Protein AF-A0A821XQ72-F1 (afdb_monomer)

pLDDT: mean 82.36, std 9.72, range [56.34, 94.5]

Radius of gyration: 17.43 Å; Cα contacts (8 Å, |Δi|>4): 75; chains: 1; bounding box: 41×30×45 Å

Organism: NCBI:txid345717

Nearest PDB structures (foldseek):
  3hn6-assembly1_D  TM=6.001E-01  e=3.074E+00  Borreliella burgdorferi B31
  7lqm-assembly1_A  TM=4.327E-01  e=2.215E+00  Pasteurella multocida subsp. multocida str. Pm70

Structure (mmCIF, N/CA/C/O backbone):
data_AF-A0A821XQ72-F1
#
_entry.id   AF-A0A821XQ72-F1
#
loop_
_atom_site.group_PDB
_atom_site.id
_atom_site.type_symbol
_atom_site.label_atom_id
_atom_site.label_alt_id
_atom_site.label_comp_id
_atom_site.label_asym_id
_atom_site.label_entity_id
_atom_site.label_seq_id
_atom_site.pdbx_PDB_ins_code
_atom_site.Cartn_x
_atom_site.Cartn_y
_atom_site.Cartn_z
_atom_site.occupancy
_atom_site.B_iso_or_equiv
_atom_site.auth_seq_id
_atom_site.auth_comp_id
_atom_site.auth_asym_id
_atom_site.auth_atom_id
_atom_site.pdbx_PDB_model_num
ATOM 1 N N . MET A 1 1 ? -11.868 -13.049 -18.427 1.00 66.88 1 MET A N 1
ATOM 2 C CA . MET A 1 1 ? -11.655 -14.086 -17.390 1.00 66.88 1 MET A CA 1
ATOM 3 C C . MET A 1 1 ? -12.942 -14.887 -17.245 1.00 66.88 1 MET A C 1
ATOM 5 O O . MET A 1 1 ? -13.999 -14.271 -17.247 1.00 66.88 1 MET A O 1
ATOM 9 N N . ARG A 1 2 ? -12.892 -16.225 -17.203 1.00 82.44 2 ARG A N 1
ATOM 10 C CA . ARG A 1 2 ? -14.091 -17.062 -16.989 1.00 82.44 2 ARG A CA 1
ATOM 11 C C . ARG A 1 2 ? -14.213 -17.390 -15.497 1.00 82.44 2 ARG A C 1
ATOM 13 O O . ARG A 1 2 ? -13.203 -17.720 -14.891 1.00 82.44 2 ARG A O 1
ATOM 20 N N . GLY A 1 3 ? -15.422 -17.309 -14.938 1.00 87.75 3 GLY A N 1
ATOM 21 C CA . GLY A 1 3 ? -15.706 -17.722 -13.555 1.00 87.75 3 GLY A CA 1
ATOM 22 C C . GLY A 1 3 ? -15.352 -16.714 -12.454 1.00 87.75 3 GLY A C 1
ATOM 23 O O . GLY A 1 3 ? -15.263 -17.109 -11.300 1.00 87.75 3 GLY A O 1
ATOM 24 N N . VAL A 1 4 ? -15.143 -15.436 -12.784 1.00 87.12 4 VAL A N 1
ATOM 25 C CA . VAL A 1 4 ? -14.886 -14.377 -11.787 1.00 87.12 4 VAL A CA 1
ATOM 26 C C . VAL A 1 4 ? -16.180 -13.681 -11.365 1.00 87.12 4 VAL A C 1
ATOM 28 O O . VAL A 1 4 ? -17.142 -13.646 -12.136 1.00 87.12 4 VAL A O 1
ATOM 31 N N . SER A 1 5 ? -16.206 -13.124 -10.152 1.00 87.88 5 SER A N 1
ATOM 32 C CA . SER A 1 5 ? -17.335 -12.322 -9.673 1.00 87.88 5 SER A CA 1
ATOM 33 C C . SER A 1 5 ? -17.534 -11.075 -10.538 1.00 87.88 5 SER A C 1
ATOM 35 O O . SER A 1 5 ? -16.587 -10.525 -11.112 1.00 87.88 5 SER A O 1
ATOM 37 N N . VAL A 1 6 ? -18.783 -10.615 -10.623 1.00 90.12 6 VAL A N 1
ATOM 38 C CA . VAL A 1 6 ? -19.129 -9.367 -11.314 1.00 90.12 6 VAL A CA 1
ATOM 39 C C . VAL A 1 6 ? -18.357 -8.208 -10.677 1.00 90.12 6 VAL A C 1
ATOM 41 O O . VAL A 1 6 ? -18.299 -8.108 -9.456 1.00 90.12 6 VAL A O 1
ATOM 44 N N . GLY A 1 7 ? -17.749 -7.358 -11.509 1.00 88.00 7 GLY A N 1
ATOM 45 C CA . GLY A 1 7 ? -16.921 -6.231 -11.063 1.00 88.00 7 GLY A CA 1
ATOM 46 C C . GLY A 1 7 ? -15.424 -6.532 -10.951 1.00 88.00 7 GLY A C 1
ATOM 47 O O . GLY A 1 7 ? -14.633 -5.601 -10.845 1.00 88.00 7 GLY A O 1
ATOM 48 N N . SER A 1 8 ? -15.009 -7.802 -11.050 1.00 91.00 8 SER A N 1
ATOM 49 C CA . SER A 1 8 ? -13.586 -8.165 -11.047 1.00 91.00 8 SER A CA 1
ATOM 50 C C . SER A 1 8 ? -12.833 -7.556 -12.233 1.00 91.00 8 SER A C 1
ATOM 52 O O . SER A 1 8 ? -13.252 -7.697 -13.386 1.00 91.00 8 SER A O 1
ATOM 54 N N . ILE A 1 9 ? -11.670 -6.963 -11.958 1.00 91.12 9 ILE A N 1
ATOM 55 C CA . ILE A 1 9 ? -10.754 -6.441 -12.977 1.00 91.12 9 ILE A CA 1
ATOM 56 C C . ILE A 1 9 ? -9.501 -7.315 -13.097 1.00 91.12 9 ILE A C 1
ATOM 58 O O . ILE A 1 9 ? -9.000 -7.858 -12.115 1.00 91.12 9 ILE A O 1
ATOM 62 N N . GLY A 1 10 ? -8.979 -7.447 -14.317 1.00 91.19 10 GLY A N 1
ATOM 63 C CA . GLY A 1 10 ? -7.722 -8.140 -14.594 1.00 91.19 10 GLY A CA 1
ATOM 64 C C . GLY A 1 10 ? -6.867 -7.312 -15.540 1.00 91.19 10 GLY A C 1
ATOM 65 O O . GLY A 1 10 ? -7.257 -7.099 -16.688 1.00 91.19 10 GLY A O 1
ATOM 66 N N . LYS A 1 11 ? -5.712 -6.844 -15.059 1.00 90.88 11 LYS A N 1
ATOM 67 C CA . LYS A 1 11 ? -4.746 -6.067 -15.844 1.00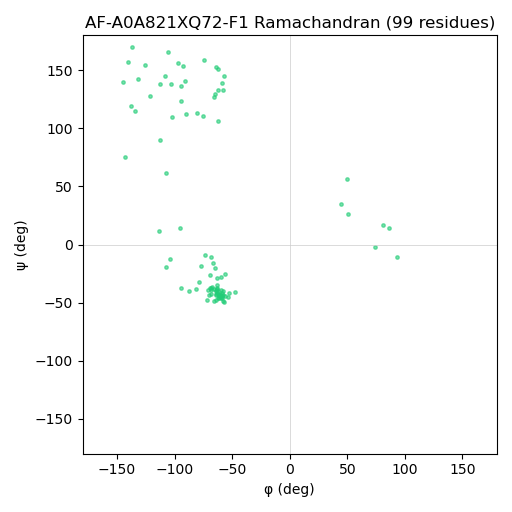 90.88 11 LYS A CA 1
ATOM 68 C C . LYS A 1 11 ? -3.346 -6.636 -15.662 1.00 90.88 11 LYS A C 1
ATOM 70 O O . LYS A 1 11 ? -2.994 -7.095 -14.580 1.00 90.88 11 LYS A O 1
ATOM 75 N N . VAL A 1 12 ? -2.565 -6.638 -16.737 1.00 92.94 12 VAL A N 1
ATOM 76 C CA . VAL A 1 12 ? -1.218 -7.210 -16.757 1.00 92.94 12 VAL A CA 1
ATOM 77 C C . VAL A 1 12 ? -0.323 -6.386 -17.668 1.00 92.94 12 VAL A C 1
ATOM 79 O O . VAL A 1 12 ? -0.746 -5.950 -18.738 1.00 92.94 12 VAL A O 1
ATOM 82 N N . HIS A 1 13 ? 0.920 -6.179 -17.244 1.00 94.31 13 HIS A N 1
ATOM 83 C CA . HIS A 1 13 ? 1.949 -5.612 -18.102 1.00 94.31 13 HIS A CA 1
ATOM 84 C C . HIS A 1 13 ? 2.701 -6.743 -18.824 1.00 94.31 13 HIS A C 1
ATOM 86 O O . HIS A 1 13 ? 3.008 -7.748 -18.177 1.00 94.31 13 HIS A O 1
ATOM 92 N N . PRO A 1 14 ? 3.072 -6.603 -20.112 1.00 94.50 14 PRO A N 1
ATOM 93 C CA . PRO A 1 14 ? 3.787 -7.649 -20.853 1.00 94.50 14 PRO A CA 1
ATOM 94 C C . PRO A 1 14 ? 5.099 -8.121 -20.212 1.00 94.50 14 PRO A C 1
ATOM 96 O O . PRO A 1 14 ? 5.505 -9.257 -20.428 1.00 94.50 14 PRO A O 1
ATOM 99 N N . SER A 1 15 ? 5.754 -7.283 -19.400 1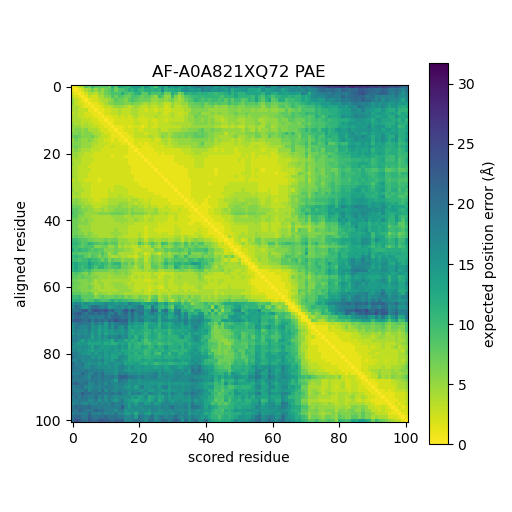.00 92.94 15 SER A N 1
ATOM 100 C CA . SER A 1 15 ? 6.968 -7.679 -18.668 1.00 92.94 15 SER A CA 1
ATOM 101 C C . SER A 1 15 ? 6.714 -8.626 -17.488 1.00 92.94 15 SER A C 1
ATOM 103 O O . SER A 1 15 ? 7.670 -9.090 -16.876 1.00 92.94 15 SER A O 1
ATOM 105 N N . GLY A 1 16 ? 5.454 -8.856 -17.105 1.00 90.56 16 GLY A N 1
ATOM 106 C CA . GLY A 1 16 ? 5.090 -9.596 -15.893 1.00 90.56 16 GLY A CA 1
ATOM 107 C C . GLY A 1 16 ? 5.306 -8.823 -14.586 1.00 90.56 16 GLY A C 1
ATOM 108 O O . GLY A 1 16 ? 4.970 -9.333 -13.522 1.00 90.56 16 GLY A O 1
ATOM 109 N N . LEU A 1 17 ? 5.827 -7.593 -14.646 1.00 88.06 17 LEU A N 1
ATOM 110 C CA . LEU A 1 17 ? 6.064 -6.739 -13.480 1.00 88.06 17 LEU A CA 1
ATOM 111 C C . LEU A 1 17 ? 5.002 -5.649 -13.371 1.00 88.06 17 LEU A C 1
ATOM 113 O O . LEU A 1 17 ? 4.667 -4.992 -14.364 1.00 88.06 17 LEU A O 1
ATOM 117 N N . ILE A 1 18 ? 4.527 -5.404 -12.151 1.00 89.88 18 ILE A N 1
ATOM 118 C CA . ILE A 1 18 ? 3.561 -4.343 -11.882 1.00 89.88 18 ILE A CA 1
ATOM 119 C C . ILE A 1 18 ? 4.173 -2.963 -12.140 1.00 89.88 18 ILE A C 1
ATOM 121 O O . ILE A 1 18 ? 5.247 -2.624 -11.643 1.00 89.88 18 ILE A O 1
ATOM 125 N N . GLN A 1 19 ? 3.478 -2.172 -12.953 1.00 90.81 19 GLN A N 1
ATOM 126 C CA . GLN A 1 19 ? 3.847 -0.794 -13.261 1.00 90.81 19 GLN A CA 1
ATOM 127 C C . GLN A 1 19 ? 3.062 0.165 -12.372 1.00 90.81 19 GLN A C 1
ATOM 129 O O . GLN A 1 19 ? 1.960 -0.158 -11.931 1.00 90.81 19 GLN A O 1
ATOM 134 N N . THR A 1 20 ? 3.596 1.368 -12.173 1.00 89.81 20 THR A N 1
ATOM 135 C CA . THR A 1 20 ? 2.974 2.391 -11.325 1.00 89.81 20 THR A CA 1
ATOM 136 C C . THR A 1 20 ? 1.522 2.682 -11.715 1.00 89.81 20 THR A C 1
ATOM 138 O O . THR A 1 20 ? 0.663 2.706 -10.845 1.00 89.81 20 THR A O 1
ATOM 141 N N . HIS A 1 21 ? 1.220 2.829 -13.013 1.00 90.25 21 HIS A N 1
ATOM 142 C CA . HIS A 1 21 ? -0.150 3.096 -13.475 1.00 90.25 21 HIS A CA 1
ATOM 143 C C . HIS A 1 21 ? -1.113 1.942 -13.155 1.00 90.25 21 HIS A C 1
ATOM 145 O O . HIS A 1 21 ? -2.201 2.180 -12.645 1.00 90.25 21 HIS A O 1
ATOM 151 N N . LEU A 1 22 ? -0.687 0.687 -13.356 1.00 93.38 22 LEU A N 1
ATOM 152 C CA . LEU A 1 22 ? -1.502 -0.488 -13.031 1.00 93.38 22 LEU A CA 1
ATOM 153 C C . LEU A 1 22 ? -1.797 -0.575 -11.534 1.00 93.38 22 LEU A C 1
ATOM 155 O O . LEU A 1 22 ? -2.892 -0.973 -11.144 1.00 93.38 22 LEU A O 1
ATOM 159 N N . PHE A 1 23 ? -0.826 -0.203 -10.700 1.00 91.38 23 PHE A N 1
ATOM 160 C CA . PHE A 1 23 ? -1.020 -0.160 -9.258 1.00 91.38 23 PHE A CA 1
ATOM 161 C C . PHE A 1 23 ? -1.987 0.961 -8.845 1.00 91.38 23 PHE A C 1
ATOM 163 O O . PHE A 1 23 ? -2.852 0.727 -8.005 1.00 91.38 23 PHE A O 1
ATOM 170 N N . THR A 1 24 ? -1.919 2.139 -9.475 1.00 91.12 24 THR A N 1
ATOM 171 C CA . THR A 1 24 ? -2.904 3.213 -9.262 1.00 91.12 24 THR A CA 1
ATOM 172 C C . THR A 1 24 ? -4.320 2.761 -9.609 1.00 91.12 24 THR A C 1
ATOM 174 O O . THR A 1 24 ? -5.241 2.982 -8.830 1.00 91.12 24 THR A O 1
ATOM 177 N N . GLU A 1 25 ? -4.503 2.091 -10.747 1.00 92.50 25 GLU A N 1
ATOM 178 C CA . GLU A 1 25 ? -5.814 1.583 -11.168 1.00 92.50 25 GLU A CA 1
ATOM 179 C C . GLU A 1 25 ? -6.351 0.514 -10.209 1.00 92.50 25 GLU A C 1
ATOM 181 O O . GLU A 1 25 ? -7.535 0.511 -9.868 1.00 92.50 25 GLU A O 1
ATOM 186 N N . TRP A 1 26 ? -5.474 -0.369 -9.723 1.00 92.75 26 TRP A N 1
ATOM 187 C CA . TRP A 1 26 ? -5.820 -1.302 -8.654 1.00 92.75 26 TRP A CA 1
ATOM 188 C C . TRP A 1 26 ? -6.236 -0.565 -7.374 1.00 92.75 26 TRP A C 1
ATOM 190 O O . TRP A 1 26 ? -7.226 -0.944 -6.753 1.00 92.75 26 TRP A O 1
ATOM 200 N N . PHE A 1 27 ? -5.530 0.502 -6.993 1.00 91.38 27 PHE A N 1
ATOM 201 C CA . PHE A 1 27 ? -5.826 1.261 -5.778 1.00 91.38 27 PHE A CA 1
ATOM 202 C C . PHE A 1 27 ? -7.154 2.030 -5.872 1.00 91.38 27 PHE A C 1
ATOM 204 O O . PHE A 1 27 ? -7.922 2.064 -4.912 1.00 91.38 27 PHE A O 1
ATOM 211 N N . GLN A 1 28 ? -7.479 2.584 -7.041 1.00 92.31 28 GLN A N 1
ATOM 212 C CA . GLN A 1 28 ? -8.788 3.194 -7.302 1.00 92.31 28 GLN A CA 1
ATOM 213 C C . GLN A 1 28 ? -9.918 2.165 -7.162 1.00 92.31 28 GLN A C 1
ATOM 215 O O . GLN A 1 28 ? -10.907 2.419 -6.474 1.00 92.31 28 GLN A O 1
ATOM 220 N N . HIS A 1 29 ? -9.737 0.975 -7.742 1.00 93.75 29 HIS A N 1
ATOM 221 C CA . HIS A 1 29 ? -10.678 -0.133 -7.585 1.00 93.75 29 HIS A CA 1
ATOM 222 C C . HIS A 1 29 ? -10.789 -0.591 -6.122 1.00 93.75 29 HIS A C 1
ATOM 224 O O . HIS A 1 29 ? -11.883 -0.840 -5.623 1.00 93.75 29 HIS A O 1
ATOM 230 N N . PHE A 1 30 ? -9.675 -0.648 -5.391 1.00 92.00 30 PHE A N 1
ATOM 231 C CA . PHE A 1 30 ? -9.673 -0.953 -3.963 1.00 92.00 30 PHE A CA 1
ATOM 232 C C . PHE A 1 30 ? -10.547 0.034 -3.176 1.00 92.00 30 PHE A C 1
ATOM 234 O O . PHE A 1 30 ? -11.412 -0.396 -2.415 1.00 92.00 30 PHE A O 1
ATOM 241 N N . ILE A 1 31 ? -10.379 1.342 -3.3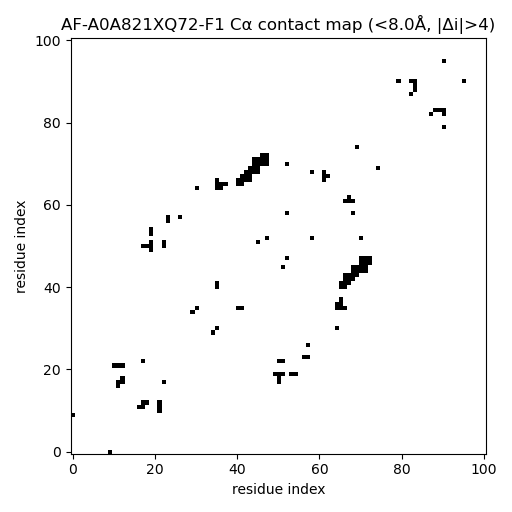91 1.00 91.31 31 ILE A N 1
ATOM 242 C CA . ILE A 1 31 ? -11.176 2.378 -2.717 1.00 91.31 31 ILE A CA 1
ATOM 243 C C . ILE A 1 31 ? -12.670 2.222 -3.034 1.00 91.31 31 ILE A C 1
ATOM 245 O O . ILE A 1 31 ? -13.496 2.302 -2.124 1.00 91.31 31 ILE A O 1
ATOM 249 N N . GLU A 1 32 ? -13.021 1.964 -4.297 1.00 92.06 32 GLU A N 1
ATOM 250 C CA . GLU A 1 32 ? -14.412 1.811 -4.748 1.00 92.06 32 GLU A CA 1
ATOM 251 C C . GLU A 1 32 ? -15.154 0.685 -4.008 1.00 92.06 32 GLU A C 1
ATOM 253 O O . GLU A 1 32 ? -16.329 0.837 -3.655 1.00 92.06 32 GLU A O 1
ATOM 258 N N . TYR A 1 33 ? -14.475 -0.434 -3.750 1.00 92.00 33 TYR A N 1
ATOM 259 C CA . TYR A 1 33 ? -15.091 -1.622 -3.155 1.00 92.00 33 TYR A CA 1
ATOM 260 C C . TYR A 1 33 ? -14.945 -1.679 -1.634 1.00 92.00 33 TYR A C 1
ATOM 262 O O . TYR A 1 33 ? -15.883 -2.093 -0.955 1.00 92.00 33 TYR A O 1
ATOM 270 N N . VAL A 1 34 ? -13.803 -1.250 -1.092 1.00 91.19 34 VAL A N 1
ATOM 271 C CA . VAL A 1 34 ? -13.543 -1.266 0.356 1.00 91.19 34 VAL A CA 1
ATOM 272 C C . VAL A 1 34 ? -14.228 -0.099 1.064 1.00 91.19 34 VAL A C 1
ATOM 274 O O . VAL A 1 34 ? -14.674 -0.261 2.196 1.00 91.19 34 VAL A O 1
ATOM 277 N N . LYS A 1 35 ? -14.360 1.053 0.393 1.00 91.44 35 LYS A N 1
ATOM 278 C CA . LYS A 1 35 ? -15.040 2.258 0.900 1.00 91.44 35 LYS A CA 1
ATOM 279 C C . LYS A 1 35 ? -14.573 2.670 2.308 1.00 91.44 35 LYS A C 1
ATOM 281 O O . LYS A 1 35 ? -15.402 2.779 3.214 1.00 91.44 35 LYS A O 1
ATOM 286 N N . PRO A 1 36 ? -13.258 2.893 2.510 1.00 87.62 36 PRO A N 1
ATOM 287 C CA . PRO A 1 36 ? -12.740 3.375 3.788 1.00 87.62 36 PRO A CA 1
ATOM 288 C C . PRO A 1 36 ? -13.402 4.704 4.185 1.00 87.62 36 PRO A C 1
ATOM 290 O O . PRO A 1 36 ? -13.707 5.545 3.338 1.00 87.62 36 PRO A O 1
ATOM 293 N N . THR A 1 37 ? -13.623 4.896 5.486 1.00 85.38 37 THR A N 1
ATOM 294 C CA . THR A 1 37 ? -14.218 6.118 6.058 1.00 85.38 37 THR A CA 1
ATOM 295 C C . THR A 1 37 ? -13.464 6.548 7.313 1.00 85.38 37 THR A C 1
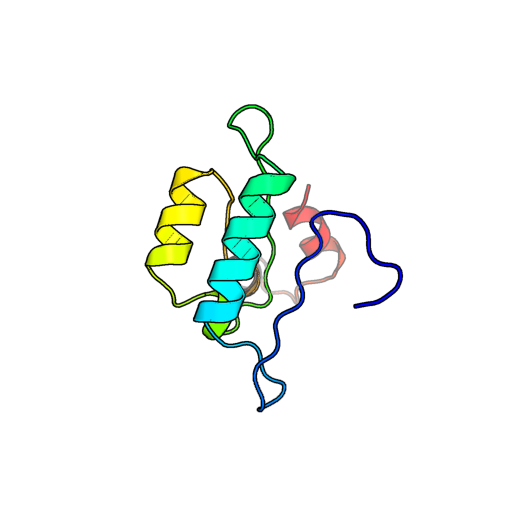ATOM 297 O O . THR A 1 37 ? -12.663 5.789 7.846 1.00 85.38 37 THR A O 1
ATOM 300 N N . GLU A 1 38 ? -13.737 7.744 7.844 1.00 78.06 38 GLU A N 1
ATOM 301 C CA . GLU A 1 38 ? -13.131 8.175 9.117 1.00 78.06 38 GLU A CA 1
ATOM 302 C C . GLU A 1 38 ? -13.542 7.283 10.297 1.00 78.06 38 GLU A C 1
ATOM 304 O O . GLU A 1 38 ? -12.734 7.012 11.179 1.00 78.06 38 GLU A O 1
ATOM 309 N N . ALA A 1 39 ? -14.778 6.776 10.288 1.00 85.56 39 ALA A N 1
ATOM 310 C CA . ALA A 1 39 ? -15.274 5.852 11.306 1.00 85.56 39 ALA A CA 1
ATOM 311 C C . ALA A 1 39 ? -14.761 4.411 11.118 1.00 85.56 39 ALA A C 1
ATOM 313 O O . ALA A 1 39 ? -14.818 3.608 12.047 1.00 85.56 39 ALA A O 1
ATOM 314 N N . SER A 1 40 ? -14.278 4.070 9.920 1.00 83.00 40 SER A N 1
ATOM 315 C CA . SER A 1 40 ? -13.747 2.750 9.577 1.00 83.00 40 SER A CA 1
ATOM 316 C C . SER A 1 40 ? -12.555 2.908 8.625 1.00 83.00 40 SER A C 1
ATOM 318 O O . SER A 1 40 ? -12.699 2.747 7.405 1.00 83.00 40 SER A O 1
ATOM 320 N N . PRO A 1 41 ? -11.388 3.318 9.157 1.00 81.94 41 PRO A N 1
ATOM 321 C CA . PRO A 1 41 ? -10.194 3.509 8.351 1.00 81.94 41 PRO A CA 1
ATOM 322 C C . PRO A 1 41 ? -9.591 2.160 7.961 1.00 81.94 41 PRO A C 1
ATOM 324 O O . PRO A 1 41 ? -9.800 1.144 8.625 1.00 81.94 41 PRO A O 1
ATOM 327 N N . VAL A 1 42 ? -8.790 2.164 6.897 1.00 83.44 42 VAL A N 1
ATOM 328 C CA . VAL A 1 42 ? -8.085 0.968 6.431 1.00 83.44 42 VAL A CA 1
ATOM 329 C C . VAL A 1 42 ? -6.583 1.215 6.423 1.00 83.44 42 VAL A C 1
ATOM 331 O O . VAL A 1 42 ? -6.096 2.185 5.837 1.00 83.44 42 VAL A O 1
ATOM 334 N N . LEU A 1 43 ? -5.852 0.311 7.074 1.00 80.88 43 LEU A N 1
ATOM 335 C CA . LEU A 1 43 ? -4.396 0.267 7.058 1.00 80.88 43 LEU A CA 1
ATOM 336 C C . LEU A 1 43 ? -3.934 -0.618 5.896 1.00 80.88 43 LEU A C 1
ATOM 338 O O . LEU A 1 43 ? -4.142 -1.832 5.924 1.00 80.88 43 LEU A O 1
ATOM 342 N N . LEU A 1 44 ? -3.300 -0.019 4.883 1.00 81.00 44 LEU A N 1
ATOM 343 C CA . LEU A 1 44 ? -2.732 -0.755 3.756 1.00 81.00 44 LEU A CA 1
ATOM 344 C C . LEU A 1 44 ? -1.215 -0.881 3.927 1.00 81.00 44 LEU A C 1
ATOM 346 O O . LEU A 1 44 ? -0.470 0.091 3.805 1.00 81.00 44 LEU A O 1
ATOM 350 N N . ILE A 1 45 ? -0.762 -2.103 4.196 1.00 78.69 45 ILE A N 1
ATOM 351 C CA . ILE A 1 45 ? 0.651 -2.431 4.394 1.00 78.69 45 ILE A CA 1
ATOM 352 C C . ILE A 1 45 ? 1.246 -2.907 3.071 1.00 78.69 45 ILE A C 1
ATOM 354 O O . ILE A 1 45 ? 0.767 -3.873 2.481 1.00 78.69 45 ILE A O 1
ATOM 358 N N . LEU A 1 46 ? 2.314 -2.247 2.624 1.00 80.62 46 LEU A N 1
ATOM 359 C CA . LEU A 1 46 ? 3.002 -2.560 1.372 1.00 80.62 46 LEU A CA 1
ATOM 360 C C . LEU A 1 46 ? 4.495 -2.801 1.609 1.00 80.62 46 LEU A C 1
ATOM 362 O O . LEU A 1 46 ? 5.096 -2.268 2.543 1.00 80.62 46 LEU A O 1
ATOM 366 N N . ASP A 1 47 ? 5.100 -3.574 0.714 1.00 76.44 47 ASP A N 1
ATOM 367 C CA . ASP A 1 47 ? 6.515 -3.971 0.734 1.00 76.44 47 ASP A CA 1
ATOM 368 C C . ASP A 1 47 ? 7.509 -2.821 0.463 1.00 76.44 47 ASP A C 1
ATOM 370 O O . ASP A 1 47 ? 8.716 -2.965 0.673 1.00 76.44 47 ASP A O 1
ATOM 374 N N . GLY A 1 48 ? 7.010 -1.662 0.027 1.00 72.25 48 GLY A N 1
ATOM 375 C CA . GLY A 1 48 ? 7.801 -0.458 -0.206 1.00 72.25 48 GLY A CA 1
ATOM 376 C C . GLY A 1 48 ? 8.451 -0.366 -1.589 1.00 72.25 48 GLY A C 1
ATOM 377 O O . GLY A 1 48 ? 9.342 0.464 -1.778 1.00 72.25 48 GLY A O 1
ATOM 378 N N . HIS A 1 49 ? 8.049 -1.190 -2.563 1.00 82.06 49 HIS A N 1
ATOM 379 C CA . HIS A 1 49 ? 8.609 -1.117 -3.917 1.00 82.06 49 HIS A CA 1
ATOM 380 C C . HIS A 1 49 ? 8.296 0.230 -4.611 1.00 82.06 49 HIS A C 1
ATOM 382 O O . HIS A 1 49 ? 7.295 0.884 -4.310 1.00 82.06 49 HIS A O 1
ATOM 388 N N . TYR A 1 50 ? 9.148 0.675 -5.548 1.00 80.31 50 TYR A N 1
ATOM 389 C CA . TYR A 1 50 ? 9.020 1.997 -6.191 1.00 80.31 50 TYR A CA 1
ATOM 390 C C . TYR A 1 50 ? 7.682 2.171 -6.920 1.00 80.31 50 TYR A C 1
ATOM 392 O O . TYR A 1 50 ? 7.043 3.209 -6.762 1.00 80.31 50 TYR A O 1
ATOM 400 N N . SER A 1 51 ? 7.237 1.158 -7.674 1.00 78.69 51 SER A N 1
ATOM 401 C CA . SER A 1 51 ? 5.958 1.217 -8.400 1.00 78.69 51 SER A CA 1
ATOM 402 C C . SER A 1 51 ? 4.745 1.289 -7.475 1.00 78.69 51 SER A C 1
ATOM 404 O O . SER A 1 51 ? 3.691 1.755 -7.898 1.00 78.69 51 SER A O 1
ATOM 406 N N . HIS A 1 52 ? 4.905 0.886 -6.212 1.00 74.81 52 HIS A N 1
ATOM 407 C CA . HIS A 1 52 ? 3.877 1.013 -5.190 1.00 74.81 52 HIS A CA 1
ATOM 408 C C . HIS A 1 52 ? 3.950 2.377 -4.499 1.00 74.81 52 HIS A C 1
ATOM 410 O O . HIS A 1 52 ? 2.926 2.976 -4.228 1.00 74.81 52 HIS A O 1
ATOM 416 N N . THR A 1 53 ? 5.143 2.904 -4.215 1.00 70.88 53 THR A N 1
ATOM 417 C CA . THR A 1 53 ? 5.309 4.011 -3.251 1.00 70.88 53 THR A CA 1
ATOM 418 C C . THR A 1 53 ? 5.636 5.374 -3.851 1.00 70.88 53 THR A C 1
ATOM 420 O O . THR A 1 53 ? 5.444 6.388 -3.181 1.00 70.88 53 THR A O 1
ATOM 423 N N . LYS A 1 54 ? 6.131 5.443 -5.091 1.00 75.25 54 LYS A N 1
ATOM 424 C CA . LYS A 1 54 ? 6.573 6.703 -5.709 1.00 75.25 54 LYS A CA 1
ATOM 425 C C . LYS A 1 54 ? 5.603 7.184 -6.785 1.00 75.25 54 LYS A C 1
ATOM 427 O O . LYS A 1 54 ? 5.972 7.322 -7.948 1.00 75.25 54 LYS A O 1
ATOM 432 N N . ASN A 1 55 ? 4.366 7.460 -6.376 1.00 80.44 55 ASN A N 1
ATOM 433 C CA . ASN A 1 55 ? 3.366 8.104 -7.222 1.00 80.44 55 ASN A CA 1
ATOM 434 C C . ASN A 1 55 ? 2.580 9.161 -6.434 1.00 80.44 55 ASN A C 1
ATOM 436 O O . ASN A 1 55 ? 1.912 8.834 -5.457 1.00 80.44 55 ASN A O 1
ATOM 440 N N . ILE A 1 56 ? 2.656 10.417 -6.883 1.00 81.69 56 ILE A N 1
ATOM 441 C CA . ILE A 1 56 ? 1.964 11.557 -6.265 1.00 81.69 56 ILE A CA 1
ATOM 442 C C . ILE A 1 56 ? 0.447 11.360 -6.301 1.00 81.69 56 ILE A C 1
ATOM 444 O O . ILE A 1 56 ? -0.199 11.525 -5.275 1.00 81.69 56 ILE A O 1
ATOM 448 N N . GLU A 1 57 ? -0.106 10.922 -7.435 1.00 82.62 57 GLU A N 1
ATOM 449 C CA . GLU A 1 57 ? -1.550 10.701 -7.590 1.00 82.62 57 GLU A CA 1
ATOM 450 C C . GLU A 1 57 ? -2.071 9.702 -6.556 1.00 82.62 57 GLU A C 1
ATOM 452 O O . GLU A 1 57 ? -3.093 9.909 -5.908 1.00 82.62 57 GLU A O 1
ATOM 457 N N . LEU A 1 58 ? -1.323 8.622 -6.359 1.00 81.94 58 LEU A N 1
ATOM 458 C CA . LEU A 1 58 ? -1.676 7.606 -5.389 1.00 81.94 58 LEU A CA 1
ATOM 459 C C . LEU A 1 58 ? -1.527 8.111 -3.945 1.00 81.94 58 LEU A C 1
ATOM 461 O O . LEU A 1 58 ? -2.360 7.784 -3.103 1.00 81.94 58 LEU A O 1
ATOM 465 N N . ILE A 1 59 ? -0.512 8.928 -3.650 1.00 80.50 59 ILE A N 1
ATOM 466 C CA . ILE A 1 59 ? -0.354 9.550 -2.328 1.00 80.50 59 ILE A CA 1
ATOM 467 C C . ILE A 1 59 ? -1.534 10.486 -2.042 1.00 80.50 59 ILE A C 1
ATOM 469 O O . ILE A 1 59 ? -2.057 10.491 -0.926 1.00 80.50 59 ILE A O 1
ATOM 473 N N . ASP A 1 60 ? -1.965 11.258 -3.035 1.00 84.44 60 ASP A N 1
ATOM 474 C CA . ASP A 1 60 ? -3.084 12.188 -2.903 1.00 84.44 60 ASP A CA 1
ATOM 475 C C . ASP A 1 60 ? -4.411 11.440 -2.721 1.00 84.44 60 ASP A C 1
ATOM 477 O O . ASP A 1 60 ? -5.169 11.766 -1.804 1.00 84.44 60 ASP A O 1
ATOM 481 N N . LEU A 1 61 ? -4.643 10.365 -3.485 1.00 83.06 61 LEU A N 1
ATOM 482 C CA . LEU A 1 61 ? -5.781 9.460 -3.281 1.00 83.06 61 LEU A CA 1
ATOM 483 C C . LEU A 1 61 ? -5.758 8.831 -1.883 1.00 83.06 61 LEU A C 1
ATOM 485 O 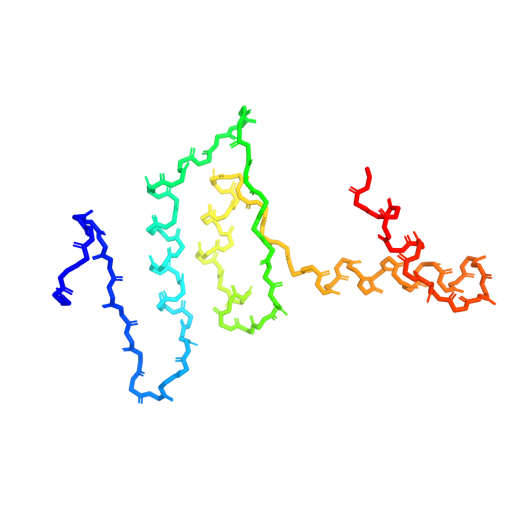O . LEU A 1 61 ? -6.771 8.832 -1.184 1.00 83.06 61 LEU A O 1
ATOM 489 N N . ALA A 1 62 ? -4.604 8.331 -1.437 1.00 79.81 62 ALA A N 1
ATOM 490 C CA . ALA A 1 62 ? -4.480 7.696 -0.130 1.00 79.81 62 ALA A CA 1
ATOM 491 C C . ALA A 1 62 ? -4.818 8.675 1.006 1.00 79.81 62 ALA A C 1
ATOM 493 O O . ALA A 1 62 ? -5.577 8.327 1.915 1.00 79.81 62 ALA A O 1
ATOM 494 N N . LYS A 1 63 ? -4.328 9.920 0.910 1.00 79.12 63 LYS A N 1
ATOM 495 C CA . LYS A 1 63 ? -4.659 11.007 1.844 1.00 79.12 63 LYS A CA 1
ATOM 496 C C . LYS A 1 63 ? -6.145 11.354 1.822 1.00 79.12 63 LYS A C 1
ATOM 498 O O . LYS A 1 63 ? -6.734 11.496 2.894 1.00 79.12 63 LYS A O 1
ATOM 503 N N . GLN A 1 64 ? -6.735 11.485 0.633 1.00 79.56 64 GLN A N 1
ATOM 504 C CA . GLN A 1 64 ? -8.146 11.834 0.458 1.00 79.56 64 GLN A CA 1
ATOM 505 C C . GLN A 1 64 ? -9.070 10.795 1.101 1.00 79.56 64 GLN A C 1
ATOM 507 O O . GLN A 1 64 ? -10.013 11.162 1.796 1.00 79.56 64 GLN A O 1
ATOM 512 N N . TYR A 1 65 ? -8.781 9.508 0.909 1.00 74.12 65 TYR A N 1
ATOM 513 C CA . TYR A 1 65 ? -9.629 8.407 1.378 1.00 74.12 65 TYR A CA 1
ATOM 514 C C . TYR A 1 65 ? -9.206 7.829 2.736 1.00 74.12 65 TYR A C 1
ATOM 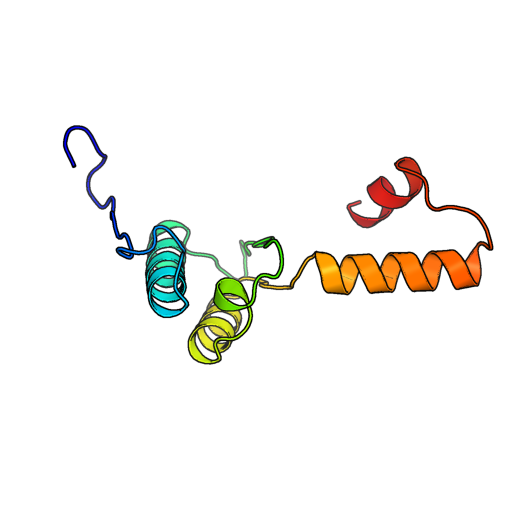516 O O . TYR A 1 65 ? -9.665 6.756 3.120 1.00 74.12 65 TYR A O 1
ATOM 524 N N . ARG A 1 66 ? -8.339 8.539 3.480 1.00 68.00 66 ARG A N 1
ATOM 525 C CA . ARG A 1 66 ? -7.842 8.152 4.820 1.00 68.00 66 ARG A CA 1
ATOM 526 C C . ARG A 1 66 ? -7.296 6.722 4.897 1.00 68.00 66 ARG A C 1
ATOM 528 O O . ARG A 1 66 ? -7.249 6.110 5.961 1.00 68.00 66 ARG A O 1
ATOM 535 N N . THR A 1 67 ? -6.825 6.215 3.770 1.00 58.31 67 THR A N 1
ATOM 536 C CA . THR A 1 67 ? -6.034 4.994 3.686 1.00 58.31 67 THR A CA 1
ATOM 537 C C . THR A 1 67 ? -4.606 5.344 4.060 1.00 58.31 67 THR A C 1
ATOM 539 O O . THR A 1 67 ? -3.938 6.100 3.352 1.00 58.31 67 THR A O 1
ATOM 542 N N . PHE A 1 68 ? -4.128 4.817 5.186 1.00 58.12 68 PHE A N 1
ATOM 543 C CA .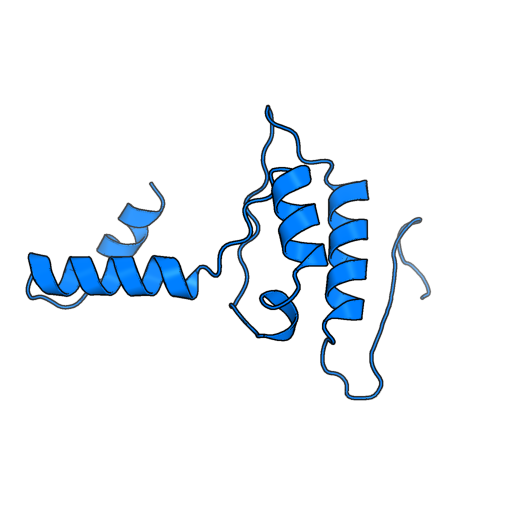 PHE A 1 68 ? -2.730 5.000 5.548 1.00 58.12 68 PHE A CA 1
ATOM 544 C C . PHE A 1 68 ? -1.885 4.083 4.675 1.00 58.12 68 PHE A C 1
ATOM 546 O O . PHE A 1 68 ? -1.936 2.859 4.800 1.00 58.12 68 PHE A O 1
ATOM 553 N N . MET A 1 69 ? -1.127 4.701 3.777 1.00 58.44 69 MET A N 1
ATOM 554 C CA . MET A 1 69 ? -0.170 4.027 2.925 1.00 58.44 69 MET A CA 1
ATOM 555 C C . MET A 1 69 ? 1.231 4.470 3.325 1.00 58.44 69 MET A C 1
ATOM 557 O O . MET A 1 69 ? 1.761 5.468 2.842 1.00 58.44 69 MET A O 1
ATOM 561 N N . GLY A 1 70 ? 1.808 3.731 4.264 1.00 58.34 70 GLY A N 1
ATOM 562 C CA . GLY A 1 70 ? 3.189 3.898 4.685 1.00 58.34 70 GLY A CA 1
ATOM 563 C C . GLY A 1 70 ? 3.994 2.670 4.274 1.00 58.34 70 GLY A C 1
ATOM 564 O O . GLY A 1 70 ? 3.503 1.550 4.433 1.00 58.34 70 GLY A O 1
ATOM 565 N N . PRO A 1 71 ? 5.227 2.818 3.763 1.00 59.53 71 PRO A N 1
ATOM 566 C CA . PRO A 1 71 ? 6.123 1.680 3.659 1.00 59.53 71 PRO A CA 1
ATOM 567 C C . PRO A 1 71 ? 6.391 1.186 5.080 1.00 59.53 71 PRO A C 1
ATOM 569 O O . PRO A 1 71 ? 7.136 1.825 5.825 1.00 59.53 71 PRO A O 1
ATOM 572 N N . LEU A 1 72 ? 5.794 0.048 5.450 1.00 65.44 72 LEU A N 1
ATOM 573 C CA . LEU A 1 72 ? 6.036 -0.607 6.739 1.00 65.44 72 LEU A CA 1
ATOM 574 C C . LEU A 1 72 ? 7.531 -0.699 6.997 1.00 65.44 72 LEU A C 1
ATOM 576 O O . LEU A 1 72 ? 7.991 -0.396 8.085 1.00 65.44 72 LEU A O 1
ATOM 580 N N . LYS A 1 73 ? 8.296 -1.012 5.949 1.00 65.75 73 LYS A N 1
ATOM 581 C CA . LYS A 1 73 ? 9.749 -1.069 5.993 1.00 65.75 73 LYS A CA 1
ATOM 582 C C . LYS A 1 73 ? 10.395 0.201 6.550 1.00 65.75 73 LYS A C 1
ATOM 584 O O . LYS A 1 73 ? 11.344 0.068 7.308 1.00 65.75 73 LYS A O 1
ATOM 589 N N . SER A 1 74 ? 9.938 1.401 6.192 1.00 66.69 74 SER A N 1
ATOM 590 C CA . SER A 1 74 ? 10.564 2.645 6.664 1.00 66.69 74 SER A CA 1
ATOM 591 C C . SER A 1 74 ? 10.284 2.893 8.140 1.00 66.69 74 SER A C 1
ATOM 593 O O . SER A 1 74 ? 11.226 3.129 8.886 1.00 66.69 74 SER A O 1
ATOM 595 N N . TYR A 1 75 ? 9.023 2.773 8.562 1.00 70.06 75 TYR A N 1
ATOM 596 C CA . TYR A 1 75 ? 8.647 2.929 9.970 1.00 70.06 75 TYR A CA 1
ATOM 597 C C . TYR A 1 75 ? 9.293 1.845 10.832 1.00 70.06 75 TYR A C 1
ATOM 599 O O . TYR A 1 75 ? 9.975 2.148 11.798 1.00 70.06 75 TYR A O 1
ATOM 607 N N . TYR A 1 76 ? 9.198 0.589 10.402 1.00 75.00 76 TYR A N 1
ATOM 608 C CA . TYR A 1 76 ? 9.820 -0.545 11.072 1.00 75.00 76 TYR A CA 1
ATOM 609 C C . TYR A 1 76 ? 11.347 -0.414 11.164 1.00 75.00 76 TYR A C 1
ATOM 611 O O . TYR A 1 76 ? 11.929 -0.748 12.188 1.00 75.00 76 TYR A O 1
ATOM 619 N N . SER A 1 77 ? 12.014 0.099 10.122 1.00 77.50 77 SER A N 1
ATOM 620 C CA . SER A 1 77 ? 13.466 0.325 10.170 1.00 77.50 77 SER A CA 1
ATOM 621 C C . SER A 1 77 ? 13.847 1.420 11.165 1.00 77.50 77 SER A C 1
ATOM 623 O O . SER A 1 77 ? 14.882 1.293 11.817 1.00 77.50 77 SER A O 1
ATOM 625 N N . GLU A 1 78 ? 13.037 2.475 11.287 1.00 82.19 78 GLU A N 1
ATOM 626 C CA . GLU A 1 78 ? 13.283 3.533 12.269 1.00 82.19 78 GLU A CA 1
ATOM 627 C C . GLU A 1 78 ? 13.031 3.033 13.697 1.00 82.19 78 GLU A C 1
ATOM 629 O O . GLU A 1 78 ? 13.887 3.225 14.554 1.00 82.19 78 GLU A O 1
ATOM 634 N N . GLU A 1 79 ? 11.951 2.283 13.933 1.00 82.00 79 GLU A N 1
ATOM 635 C CA . GLU A 1 79 ? 11.680 1.645 15.231 1.00 82.00 79 G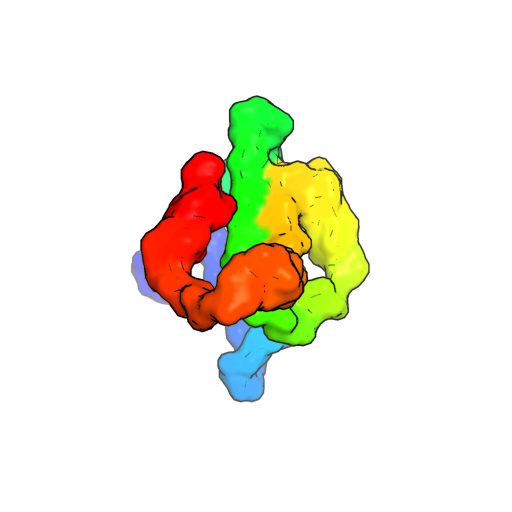LU A CA 1
ATOM 636 C C . GLU A 1 79 ? 12.810 0.690 15.644 1.00 82.00 79 GLU A C 1
ATOM 638 O O . GLU A 1 79 ? 13.314 0.749 16.765 1.00 82.00 79 GLU A O 1
ATOM 643 N N . ILE A 1 80 ? 13.304 -0.142 14.717 1.00 83.81 80 ILE A N 1
ATOM 644 C CA . ILE A 1 80 ? 14.467 -1.006 14.970 1.00 83.81 80 ILE A CA 1
ATOM 645 C C . ILE A 1 80 ? 15.697 -0.182 15.344 1.00 83.81 80 ILE A C 1
ATOM 647 O O . ILE A 1 80 ? 16.472 -0.590 16.216 1.00 83.81 80 ILE A O 1
ATOM 651 N N . ARG A 1 81 ? 15.918 0.942 14.658 1.00 86.19 81 ARG A N 1
ATOM 652 C CA . ARG A 1 81 ? 17.071 1.810 14.893 1.00 86.19 81 ARG A CA 1
ATOM 653 C C . ARG A 1 81 ? 17.004 2.439 16.282 1.00 86.19 81 ARG A C 1
ATOM 655 O O . ARG A 1 81 ? 17.999 2.370 17.000 1.00 86.19 81 ARG A O 1
ATOM 662 N N . VAL A 1 82 ? 15.857 3.005 16.658 1.00 88.56 82 VAL A N 1
ATOM 663 C CA . VAL A 1 82 ? 15.610 3.564 17.998 1.00 88.56 82 VAL A CA 1
ATOM 664 C C . VAL A 1 82 ? 15.822 2.488 19.059 1.00 88.56 82 VAL A C 1
ATOM 666 O O . VAL A 1 82 ? 16.623 2.674 19.973 1.00 88.56 82 VAL A O 1
ATOM 669 N N . PHE A 1 83 ? 15.230 1.310 18.868 1.00 88.31 83 PHE A N 1
ATOM 670 C CA . PHE A 1 83 ? 15.376 0.189 19.789 1.00 88.31 83 PHE A CA 1
ATOM 671 C C . PHE A 1 83 ? 16.840 -0.213 20.016 1.00 88.31 83 PHE A C 1
ATOM 673 O O . PHE A 1 83 ? 17.250 -0.436 21.157 1.00 88.31 83 PHE A O 1
ATOM 680 N N . HIS A 1 84 ? 17.642 -0.294 18.947 1.00 87.00 84 HIS A N 1
ATOM 681 C CA . HIS A 1 84 ? 19.067 -0.622 19.055 1.00 87.00 84 HIS A CA 1
ATOM 682 C C . HIS A 1 84 ? 19.848 0.440 19.834 1.00 87.00 84 HIS A C 1
ATOM 684 O O . HIS A 1 84 ? 20.730 0.080 20.613 1.00 87.00 84 HIS A O 1
ATOM 690 N N . ILE A 1 85 ? 19.524 1.723 19.635 1.00 88.69 85 ILE A N 1
ATOM 691 C CA . ILE A 1 85 ? 20.152 2.843 20.350 1.00 88.69 85 ILE A CA 1
ATOM 692 C C . ILE A 1 85 ? 19.842 2.765 21.849 1.00 88.69 85 ILE A C 1
ATOM 694 O O . ILE A 1 85 ? 20.736 2.967 22.667 1.00 88.69 85 ILE A O 1
ATOM 698 N N . GLU A 1 86 ? 18.598 2.459 22.209 1.00 92.56 86 GLU A N 1
ATOM 699 C CA . GLU A 1 86 ? 18.134 2.498 23.599 1.00 92.56 86 GLU A CA 1
ATOM 700 C C . GLU A 1 86 ? 18.500 1.246 24.403 1.00 92.56 86 GLU A C 1
ATOM 702 O O . GLU A 1 86 ? 18.847 1.341 25.578 1.00 92.56 86 GLU A O 1
ATOM 707 N N . ASN A 1 87 ? 18.429 0.065 23.784 1.00 89.31 87 ASN A N 1
ATOM 708 C CA . ASN A 1 87 ? 18.489 -1.204 24.513 1.00 89.31 87 ASN A CA 1
ATOM 709 C C . ASN A 1 87 ? 19.837 -1.920 24.385 1.00 89.31 87 ASN A C 1
ATOM 711 O O . ASN A 1 87 ? 20.081 -2.878 25.119 1.00 89.31 87 ASN A O 1
ATOM 715 N N . ASN A 1 88 ? 20.696 -1.487 23.450 1.00 89.94 88 ASN A N 1
ATOM 716 C CA . ASN A 1 88 ? 22.018 -2.061 23.173 1.00 89.94 88 ASN A CA 1
ATOM 717 C C . ASN A 1 88 ? 22.026 -3.607 23.123 1.00 89.94 88 ASN A C 1
ATOM 719 O O . ASN A 1 88 ? 22.971 -4.267 23.559 1.00 89.94 88 ASN A O 1
ATOM 723 N N . ARG A 1 89 ? 20.936 -4.194 22.615 1.00 90.25 89 ARG A N 1
ATOM 724 C CA . ARG A 1 89 ? 20.746 -5.637 22.455 1.00 90.25 89 ARG A CA 1
ATOM 725 C C . ARG A 1 89 ? 20.048 -5.933 21.130 1.00 90.25 89 ARG A C 1
ATOM 727 O O . ARG A 1 89 ? 19.330 -5.069 20.624 1.00 90.25 89 ARG A O 1
ATOM 734 N N . PRO A 1 90 ? 20.196 -7.153 20.587 1.00 87.38 90 PRO A N 1
ATOM 735 C CA . PRO A 1 90 ? 19.449 -7.563 19.409 1.00 87.38 90 PRO A CA 1
ATOM 736 C C . PRO A 1 90 ? 17.936 -7.484 19.638 1.00 87.38 90 PRO A C 1
ATOM 738 O O . PRO A 1 90 ? 17.426 -7.885 20.690 1.00 87.38 90 PRO A O 1
ATOM 741 N N . LEU A 1 91 ? 17.233 -6.996 18.618 1.00 87.25 91 LEU A N 1
ATOM 742 C CA . LEU A 1 91 ? 15.778 -7.045 18.522 1.00 87.25 91 LEU A CA 1
ATOM 743 C C . LEU A 1 91 ? 15.319 -8.506 18.431 1.00 87.25 91 LEU A C 1
ATOM 745 O O . LEU A 1 91 ? 15.819 -9.269 17.600 1.00 87.25 91 LEU A O 1
ATOM 749 N N . THR A 1 92 ? 14.357 -8.894 19.261 1.00 89.44 92 THR A N 1
ATOM 750 C CA . THR A 1 92 ? 13.735 -10.222 19.214 1.00 89.44 92 THR A CA 1
ATOM 751 C C . THR A 1 92 ? 12.327 -10.149 18.630 1.00 89.44 92 THR A C 1
ATOM 753 O O . THR A 1 92 ? 11.716 -9.086 18.549 1.00 89.44 92 THR A O 1
ATOM 756 N N . GLN A 1 93 ? 11.767 -11.303 18.265 1.00 79.88 93 GLN A N 1
ATOM 757 C CA . GLN A 1 93 ? 10.382 -11.389 17.793 1.00 79.88 93 GLN A CA 1
ATOM 758 C C . GLN A 1 93 ? 9.352 -10.904 18.828 1.00 79.88 93 GLN A C 1
ATOM 760 O O . GLN A 1 93 ? 8.293 -10.428 18.439 1.00 79.88 93 GLN A O 1
ATOM 765 N N . TYR A 1 94 ? 9.647 -11.005 20.131 1.00 84.88 94 TYR A N 1
ATOM 766 C CA . TYR A 1 94 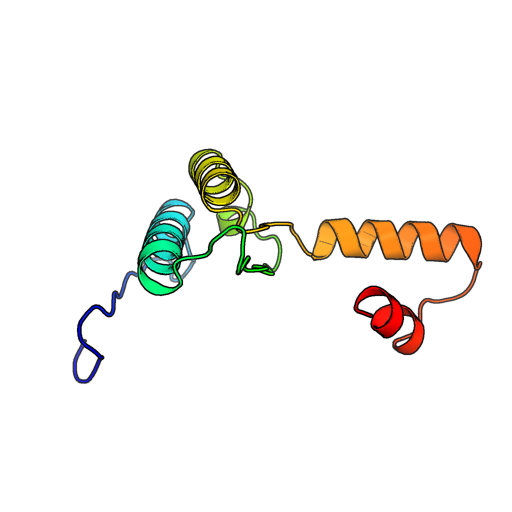? 8.733 -10.546 21.181 1.00 84.88 94 TYR A CA 1
ATOM 767 C C . TYR A 1 94 ? 8.660 -9.019 21.229 1.00 84.88 94 TYR A C 1
ATOM 769 O O . TYR A 1 94 ? 7.568 -8.477 21.346 1.00 84.88 94 TYR A O 1
ATOM 777 N N . ASP A 1 95 ? 9.799 -8.350 21.035 1.00 84.25 95 ASP A N 1
ATOM 778 C CA . ASP A 1 95 ? 9.883 -6.885 20.963 1.00 84.25 95 ASP A CA 1
ATOM 779 C C . ASP A 1 95 ? 9.095 -6.351 19.753 1.00 84.25 95 ASP A C 1
ATOM 781 O O . ASP A 1 95 ? 8.395 -5.349 19.833 1.00 84.25 95 ASP A O 1
ATOM 785 N N . VAL A 1 96 ? 9.142 -7.069 18.625 1.00 78.75 96 VAL A N 1
ATOM 786 C CA . VAL A 1 96 ? 8.382 -6.717 17.414 1.00 78.75 96 VAL A CA 1
ATOM 787 C C . VAL A 1 96 ? 6.877 -6.824 17.632 1.00 78.75 96 VAL A C 1
ATOM 789 O O . VAL A 1 96 ? 6.129 -5.997 17.122 1.00 78.75 96 VAL A O 1
ATOM 792 N N . VAL A 1 97 ? 6.418 -7.830 18.380 1.00 75.12 97 VAL A N 1
ATOM 793 C CA . VAL A 1 97 ? 4.988 -8.002 18.680 1.00 75.12 97 VAL A CA 1
ATOM 794 C C . VAL A 1 97 ? 4.445 -6.828 19.501 1.00 75.12 97 VAL A C 1
ATOM 796 O O . VAL A 1 97 ? 3.271 -6.493 19.357 1.00 75.12 97 VAL A O 1
ATOM 799 N N . GLU A 1 98 ? 5.274 -6.170 20.314 1.00 75.44 98 GLU A N 1
ATOM 800 C CA . GLU A 1 98 ? 4.862 -4.982 21.073 1.00 75.44 98 GLU A CA 1
ATOM 801 C C . GLU A 1 98 ? 4.604 -3.754 20.187 1.00 75.44 98 GLU A C 1
ATOM 803 O O . GLU A 1 98 ? 3.749 -2.948 20.539 1.00 75.44 98 GLU A O 1
ATOM 808 N N . LEU A 1 99 ? 5.227 -3.648 19.004 1.00 65.12 99 LEU A N 1
ATOM 809 C CA . LEU A 1 99 ? 4.973 -2.554 18.046 1.00 65.12 99 LEU A CA 1
ATOM 810 C C . LEU A 1 99 ? 3.562 -2.582 17.432 1.00 65.12 99 LEU A C 1
ATOM 812 O O . LEU A 1 99 ? 3.137 -1.602 16.824 1.00 65.12 99 LEU A O 1
ATOM 816 N N . PHE A 1 100 ? 2.850 -3.707 17.546 1.00 63.72 100 PHE A N 1
ATOM 817 C CA . PHE A 1 100 ? 1.519 -3.909 16.962 1.00 63.72 100 PHE A CA 1
ATOM 818 C C . PHE A 1 100 ? 0.411 -4.061 18.016 1.00 63.72 100 PHE A C 1
ATOM 820 O O . PHE A 1 100 ? -0.691 -4.500 17.673 1.00 63.72 100 PHE A O 1
ATOM 827 N N . ARG A 1 101 ? 0.706 -3.764 19.287 1.00 56.34 101 ARG A N 1
ATOM 828 C CA . ARG A 1 101 ? -0.274 -3.776 20.382 1.00 56.34 101 ARG A CA 1
ATOM 829 C C . ARG A 1 101 ? -0.976 -2.438 20.570 1.00 56.34 101 ARG A C 1
ATOM 831 O O . ARG A 1 101 ? -0.383 -1.395 20.226 1.00 56.34 101 ARG A O 1
#

Mean predicted aligned error: 8.48 Å

InterPro domains:
  IPR004875 DDE superfamily endonuclease domain [PF03184] (12-58)

Sequence (101 aa):
MRGVSVGSIGKVHPSGLIQTHLFTEWFQHFIEYVKPTEASPVLLILDGHYSHTKNIELIDLAKQYRTFMGPLKSYYSEEIRVFHIENNRPLTQYDVVELFR

Secondary structure (DSSP, 8-state):
--SPPTT------TTSSPPHHHHHHHHHHHHHHH---SSS--EEEE---HHHH--HHHHHHHHHTT-EEEEHHHHHHHHHHHHHHHH-S---HHHHHHTT-

Foldseek 3Di:
DPPDDPLDDDDADPVRDDALVNLLVVVVSVCVPVVADPVREAEDEDCPDCSNPVDPVSVVVCVVSVHDDDHPVVVVVVVLVVCCVPPVDDDDPVNVVVVVD

Solvent-accessible surface area (backbone atoms only — not comparable to full-atom values): 6399 Å² total; per-residue (Å²): 134,86,92,67,65,91,89,71,82,88,88,82,49,95,85,76,55,83,46,44,69,62,46,44,54,50,50,54,53,46,48,72,74,68,57,48,39,93,95,49,60,44,83,49,81,46,91,55,49,63,49,77,64,74,45,70,69,53,51,52,50,28,62,75,47,53,33,50,77,50,42,48,59,60,57,53,51,49,52,52,51,52,47,40,72,76,63,76,49,87,88,49,75,69,64,56,54,58,78,76,107